Protein AF-A0AAV6YLF3-F1 (afdb_monomer)

Sequence (135 aa):
TAACAVYEQKELKEFLSGLWSSIRREVFQTASDKVESEGLAALHALSASLSRSVLGPDSEDLLDIFLTNILKDCKHHLCEPDMKLVWPSAKLLQAAAAASSRACRKVTANVLPLLLEQYNQHAQVTYSSYKGSGG

Nearest PDB structures (foldseek):
  6tc0-assembly3_F  TM=9.465E-01  e=1.075E-09  Mus musculus
  6tc0-assembly3_C  TM=9.455E-01  e=2.970E-09  Mus musculus
  4mfu-assembly1_A  TM=5.027E-01  e=3.563E+00  Homo sapiens
  8d00-assembly1_A  TM=6.852E-01  e=9.328E+00  Arabidopsis thaliana

Structure (mmCIF, N/CA/C/O backbone):
data_AF-A0AAV6YLF3-F1
#
_entry.id   AF-A0AAV6YLF3-F1
#
loop_
_atom_site.group_PDB
_atom_site.id
_atom_site.type_symbol
_atom_site.label_atom_id
_atom_site.label_alt_id
_atom_site.label_comp_id
_atom_site.label_asym_id
_atom_site.label_entity_id
_atom_site.label_seq_id
_atom_site.pdbx_PDB_ins_code
_atom_site.Cartn_x
_atom_site.Cartn_y
_atom_site.Cartn_z
_atom_site.occupancy
_atom_site.B_iso_or_equiv
_atom_site.auth_seq_id
_atom_site.auth_comp_id
_atom_site.auth_asym_id
_atom_site.auth_atom_id
_atom_site.pdbx_PDB_model_num
ATOM 1 N N . THR A 1 1 ? -6.837 0.480 -15.949 1.00 46.47 1 THR A N 1
ATOM 2 C CA . THR A 1 1 ? -5.518 -0.053 -15.523 1.00 46.47 1 THR A CA 1
ATOM 3 C C . THR A 1 1 ? -4.459 -0.167 -16.633 1.00 46.47 1 THR A C 1
ATOM 5 O O . THR A 1 1 ? -3.380 -0.668 -16.354 1.00 46.47 1 THR A O 1
ATOM 8 N N . ALA A 1 2 ? -4.662 0.355 -17.855 1.00 46.16 2 ALA A N 1
ATOM 9 C CA . ALA A 1 2 ? -3.708 0.169 -18.965 1.00 46.16 2 ALA A CA 1
ATOM 10 C C . ALA A 1 2 ? -2.489 1.122 -18.978 1.00 46.16 2 ALA A C 1
ATOM 12 O O . ALA A 1 2 ? -1.458 0.781 -19.544 1.00 46.16 2 ALA A O 1
ATOM 13 N N . ALA A 1 3 ? -2.566 2.299 -18.349 1.00 48.84 3 ALA A N 1
ATOM 14 C CA . ALA A 1 3 ? -1.565 3.345 -18.571 1.00 48.84 3 ALA A CA 1
ATOM 15 C C . ALA A 1 3 ? -0.263 3.165 -17.754 1.00 48.84 3 ALA A C 1
ATOM 17 O O . ALA A 1 3 ? 0.820 3.447 -18.255 1.00 48.84 3 ALA A O 1
ATOM 18 N N . CYS A 1 4 ? -0.315 2.596 -16.540 1.00 49.72 4 CYS A N 1
ATOM 19 C CA . CYS A 1 4 ? 0.892 2.379 -15.718 1.00 49.72 4 CYS A CA 1
ATOM 20 C C . CYS A 1 4 ? 1.858 1.325 -16.291 1.00 49.72 4 CYS A C 1
ATOM 22 O O . CYS A 1 4 ? 3.006 1.267 -15.867 1.00 49.72 4 CYS A O 1
ATOM 24 N N . ALA A 1 5 ? 1.410 0.497 -17.241 1.00 51.50 5 ALA A N 1
ATOM 25 C CA . ALA A 1 5 ? 2.282 -0.423 -17.968 1.00 51.50 5 ALA A CA 1
ATOM 26 C C . ALA A 1 5 ? 3.044 0.255 -19.124 1.00 51.50 5 ALA A C 1
ATOM 28 O O . ALA A 1 5 ? 3.992 -0.335 -19.632 1.00 51.50 5 ALA A O 1
ATOM 29 N N . VAL A 1 6 ? 2.615 1.454 -19.539 1.00 54.34 6 VAL A N 1
ATOM 30 C CA . VAL A 1 6 ? 3.097 2.154 -20.741 1.00 54.34 6 VAL A CA 1
ATOM 31 C C . VAL A 1 6 ? 3.952 3.378 -20.393 1.00 54.34 6 VAL A C 1
ATOM 33 O O . VAL A 1 6 ? 4.825 3.732 -21.177 1.00 54.34 6 VAL A O 1
ATOM 36 N N . TYR A 1 7 ? 3.746 4.006 -19.229 1.00 57.75 7 TYR A N 1
ATOM 37 C CA . TYR A 1 7 ? 4.532 5.178 -18.828 1.00 57.75 7 TYR A CA 1
ATOM 38 C C . TYR A 1 7 ? 5.979 4.835 -18.484 1.00 57.75 7 TYR A C 1
ATOM 40 O O . TYR A 1 7 ? 6.257 3.922 -17.700 1.00 57.75 7 TYR A O 1
ATOM 48 N N . GLU A 1 8 ? 6.896 5.631 -19.028 1.00 59.06 8 GLU A N 1
ATOM 49 C CA . GLU A 1 8 ? 8.304 5.564 -18.685 1.00 59.06 8 GLU A CA 1
ATOM 50 C C . GLU A 1 8 ? 8.481 6.060 -17.242 1.00 59.06 8 GLU A C 1
ATOM 52 O O . GLU A 1 8 ? 7.967 7.097 -16.821 1.00 59.06 8 GLU A O 1
ATOM 57 N N . GLN A 1 9 ? 9.191 5.282 -16.434 1.00 59.50 9 GLN A N 1
ATOM 58 C CA . GLN A 1 9 ? 9.310 5.465 -14.985 1.00 59.50 9 GLN A CA 1
ATOM 59 C C . GLN A 1 9 ? 9.795 6.861 -14.555 1.00 59.50 9 GLN A C 1
ATOM 61 O O . GLN A 1 9 ? 9.480 7.323 -13.454 1.00 59.50 9 GLN A O 1
ATOM 66 N N . LYS A 1 10 ? 10.553 7.531 -15.427 1.00 63.00 10 LYS A N 1
ATOM 67 C CA . LYS A 1 10 ? 11.065 8.884 -15.213 1.00 63.00 10 LYS A CA 1
ATOM 68 C C . LYS A 1 10 ? 9.940 9.917 -15.145 1.00 63.00 10 LYS A C 1
ATOM 70 O O . LYS A 1 10 ? 9.987 10.791 -14.289 1.00 63.00 10 LYS A O 1
ATOM 75 N N . GLU A 1 11 ? 8.913 9.759 -15.975 1.00 68.56 11 GLU A N 1
ATOM 76 C CA . GLU A 1 11 ? 7.717 10.604 -15.960 1.00 68.56 11 GLU A CA 1
ATOM 77 C C . GLU A 1 11 ? 6.866 10.292 -14.728 1.00 68.56 11 GLU A C 1
ATOM 79 O O . GLU A 1 11 ? 6.379 11.193 -14.054 1.00 68.56 11 GLU A O 1
ATOM 84 N N . LEU A 1 12 ? 6.749 9.009 -14.364 1.00 75.06 12 LEU A N 1
ATOM 85 C CA . LEU A 1 12 ? 5.944 8.598 -13.215 1.00 75.06 12 LEU A CA 1
ATOM 86 C C . LEU A 1 12 ? 6.472 9.184 -11.897 1.00 75.06 12 LEU A C 1
ATOM 88 O O . LEU A 1 12 ? 5.664 9.582 -11.056 1.00 75.06 12 LEU A O 1
ATOM 92 N N . LYS A 1 13 ? 7.802 9.275 -11.727 1.00 80.69 13 LYS A N 1
ATOM 93 C CA . LYS A 1 13 ? 8.461 9.786 -10.510 1.00 80.69 13 LYS A CA 1
ATOM 94 C C . LYS A 1 13 ? 7.888 11.129 -10.052 1.00 80.69 13 LYS A C 1
ATOM 96 O O . LYS A 1 13 ? 7.612 11.289 -8.864 1.00 80.69 13 LYS A O 1
ATOM 101 N N . GLU A 1 14 ? 7.694 12.063 -10.978 1.00 85.00 14 GLU A N 1
ATOM 102 C CA . GLU A 1 14 ? 7.241 13.427 -10.675 1.00 85.00 14 GLU A CA 1
ATOM 103 C C . GLU A 1 14 ? 5.791 13.464 -10.173 1.00 85.00 14 GLU A C 1
ATOM 105 O O . GLU A 1 14 ? 5.434 14.307 -9.350 1.00 85.00 14 GLU A O 1
ATOM 110 N N . PHE A 1 15 ? 4.965 12.503 -10.594 1.00 87.75 15 PHE A N 1
ATOM 111 C CA . PHE A 1 15 ? 3.544 12.453 -10.247 1.00 87.75 15 PHE A CA 1
ATOM 112 C C . PHE A 1 15 ? 3.220 11.505 -9.087 1.00 87.75 15 PHE A C 1
ATOM 114 O O . PHE A 1 15 ? 2.113 11.574 -8.552 1.00 87.75 15 PHE A O 1
ATOM 121 N N . LEU A 1 16 ? 4.149 10.638 -8.655 1.00 89.94 16 LEU A N 1
ATOM 122 C CA . LEU A 1 16 ? 3.888 9.613 -7.630 1.00 89.94 16 LEU A CA 1
ATOM 123 C C . LEU A 1 16 ? 3.305 10.184 -6.331 1.00 89.94 16 LEU A C 1
ATOM 125 O O . LEU A 1 16 ? 2.383 9.598 -5.763 1.00 89.94 16 LEU A O 1
ATOM 129 N N . SER A 1 17 ? 3.812 11.326 -5.862 1.00 91.06 17 SER A N 1
ATOM 130 C CA . SER A 1 17 ? 3.337 11.964 -4.627 1.00 91.06 17 SER A CA 1
ATOM 131 C C . SER A 1 17 ? 1.903 12.494 -4.760 1.00 91.06 17 SER A C 1
ATOM 133 O O . SER A 1 17 ? 1.078 12.298 -3.861 1.00 91.06 17 SER A O 1
ATOM 135 N N . GLY A 1 18 ? 1.583 13.122 -5.895 1.00 94.06 18 GLY A N 1
ATOM 136 C CA . GLY A 1 18 ? 0.249 13.640 -6.204 1.00 94.06 18 GLY A CA 1
ATOM 137 C C . GLY A 1 18 ? -0.773 12.527 -6.433 1.00 94.06 18 GLY A C 1
ATOM 138 O O . GLY A 1 18 ? -1.897 12.601 -5.926 1.00 94.06 18 GLY A O 1
ATOM 139 N N . LEU A 1 19 ? -0.365 11.462 -7.129 1.00 93.81 19 LEU A N 1
ATOM 140 C CA . LEU A 1 19 ? -1.175 10.264 -7.348 1.00 93.81 19 LEU A CA 1
ATOM 141 C C . LEU A 1 19 ? -1.496 9.570 -6.025 1.00 93.81 19 LEU A C 1
ATOM 143 O O . LEU A 1 19 ? -2.664 9.309 -5.747 1.00 93.81 19 LEU A O 1
ATOM 147 N N . TRP A 1 20 ? -0.489 9.345 -5.175 1.00 95.31 20 TRP A N 1
ATOM 148 C CA . TRP A 1 20 ? -0.699 8.782 -3.841 1.00 95.31 20 TRP A CA 1
ATOM 149 C C . TRP A 1 20 ? -1.662 9.629 -3.012 1.00 95.31 20 TRP A C 1
ATOM 151 O O . TRP A 1 20 ? -2.639 9.111 -2.476 1.00 95.31 20 TRP A O 1
ATOM 161 N N . SER A 1 21 ? -1.421 10.940 -2.947 1.00 95.38 21 SER A N 1
ATOM 162 C CA . SER A 1 21 ? -2.254 11.856 -2.166 1.00 95.38 21 SER A CA 1
ATOM 163 C C . SER A 1 21 ? -3.713 11.826 -2.618 1.00 95.38 21 SER A C 1
ATOM 165 O O . SER A 1 21 ? -4.612 11.847 -1.778 1.00 95.38 21 SER A O 1
ATOM 167 N N . SER A 1 22 ? -3.943 11.743 -3.930 1.00 95.75 22 SER A N 1
ATOM 168 C CA . SER A 1 22 ? -5.284 11.665 -4.507 1.00 95.75 22 SER A CA 1
ATOM 169 C C . SER A 1 22 ? -5.948 10.325 -4.204 1.00 95.75 22 SER A C 1
ATOM 171 O O . SER A 1 22 ? -7.041 10.321 -3.653 1.00 95.75 22 SER A O 1
ATOM 173 N N . ILE A 1 23 ? -5.272 9.199 -4.461 1.00 96.12 23 ILE A N 1
ATOM 174 C CA . ILE A 1 23 ? -5.811 7.857 -4.181 1.00 96.12 23 ILE A CA 1
ATOM 175 C C . ILE A 1 23 ? -6.149 7.702 -2.697 1.00 96.12 23 ILE A C 1
ATOM 177 O O . ILE A 1 23 ? -7.252 7.280 -2.360 1.00 96.12 23 ILE A O 1
ATOM 181 N N . ARG A 1 24 ? -5.226 8.080 -1.803 1.00 95.75 24 ARG A N 1
ATOM 182 C CA . ARG A 1 24 ? -5.442 8.019 -0.353 1.00 95.75 24 ARG A CA 1
ATOM 183 C C . ARG A 1 24 ? -6.670 8.825 0.057 1.00 95.75 24 ARG A C 1
ATOM 185 O O . ARG A 1 24 ? -7.484 8.331 0.829 1.00 95.75 24 ARG A O 1
ATOM 192 N N . ARG A 1 25 ? -6.802 10.057 -0.450 1.00 95.31 25 ARG A N 1
ATOM 193 C CA . ARG A 1 25 ? -7.946 10.922 -0.143 1.00 95.31 25 ARG A CA 1
ATOM 194 C C . ARG A 1 25 ? -9.258 10.276 -0.580 1.00 95.31 25 ARG A C 1
ATOM 196 O O . ARG A 1 25 ? -10.174 10.209 0.230 1.00 95.31 25 ARG A O 1
ATOM 203 N N . GLU A 1 26 ? -9.328 9.776 -1.813 1.00 94.62 26 GLU A N 1
ATOM 204 C CA . GLU A 1 26 ? -10.540 9.127 -2.327 1.00 94.62 26 GLU A CA 1
ATOM 205 C C . GLU A 1 26 ? -10.902 7.887 -1.501 1.00 94.62 26 GLU A C 1
ATOM 207 O O . GLU A 1 26 ? -12.042 7.764 -1.072 1.00 94.62 26 GLU A O 1
ATOM 212 N N . VAL A 1 27 ? -9.938 7.013 -1.187 1.00 94.75 27 VAL A N 1
ATOM 213 C CA . VAL A 1 27 ? -10.183 5.809 -0.367 1.00 94.75 27 VAL A CA 1
ATOM 214 C C . VAL A 1 27 ? -10.635 6.160 1.057 1.00 94.75 27 VAL A C 1
ATOM 216 O O . VAL A 1 27 ? -11.412 5.421 1.650 1.00 94.75 27 VAL A O 1
ATOM 219 N N . PHE A 1 28 ? -10.187 7.287 1.614 1.00 92.75 28 PHE A N 1
ATOM 220 C CA . PHE A 1 28 ? -10.592 7.718 2.958 1.00 92.75 28 PHE A CA 1
ATOM 221 C C . PHE A 1 28 ? -11.957 8.403 3.003 1.00 92.75 28 PHE A C 1
ATOM 223 O O . PHE A 1 28 ? -12.618 8.358 4.037 1.00 92.75 28 PHE A O 1
ATOM 230 N N . GLN A 1 29 ? -12.349 9.089 1.931 1.00 92.12 29 GLN A N 1
ATOM 231 C CA . GLN A 1 29 ? -13.515 9.980 1.931 1.00 92.12 29 GLN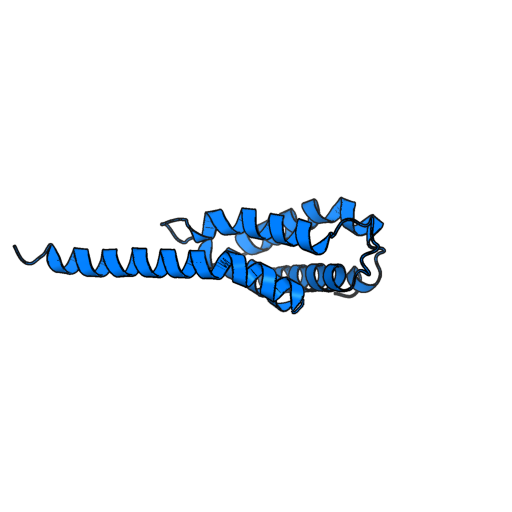 A CA 1
ATOM 232 C C . GLN A 1 29 ? -14.703 9.425 1.144 1.00 92.12 29 GLN A C 1
ATOM 234 O O . GLN A 1 29 ? -15.817 9.925 1.293 1.00 92.12 29 GLN A O 1
ATOM 239 N N . THR A 1 30 ? -14.490 8.420 0.295 1.00 87.94 30 THR A N 1
ATOM 240 C CA . THR A 1 30 ? -15.549 7.873 -0.550 1.00 87.94 30 THR A CA 1
ATOM 241 C C . THR A 1 30 ? -16.597 7.112 0.260 1.00 87.94 30 THR A C 1
ATOM 243 O O . THR A 1 30 ? -16.278 6.295 1.118 1.00 87.94 30 THR A O 1
ATOM 246 N N . ALA A 1 31 ? -17.869 7.337 -0.074 1.00 86.75 31 ALA A N 1
ATOM 247 C CA . ALA A 1 31 ? -18.987 6.485 0.338 1.00 86.75 31 ALA A CA 1
ATOM 248 C C . ALA A 1 31 ? -19.343 5.425 -0.727 1.00 86.75 31 ALA A C 1
ATOM 250 O O . ALA A 1 31 ? -20.287 4.661 -0.558 1.00 86.75 31 ALA A O 1
ATOM 251 N N . SER A 1 32 ? -18.630 5.418 -1.858 1.00 94.62 32 SER A N 1
ATOM 252 C CA . SER A 1 32 ? -18.845 4.499 -2.974 1.00 94.62 32 SER A CA 1
ATOM 253 C C . SER A 1 32 ? -17.801 3.389 -2.965 1.00 94.62 32 SER A C 1
ATOM 255 O O . SER A 1 32 ? -16.625 3.642 -3.249 1.00 94.62 32 SER A O 1
ATOM 257 N N . ASP A 1 33 ? -18.259 2.155 -2.745 1.00 93.62 33 ASP A N 1
ATOM 258 C CA . ASP A 1 33 ? -17.434 0.940 -2.797 1.00 93.62 33 ASP A CA 1
ATOM 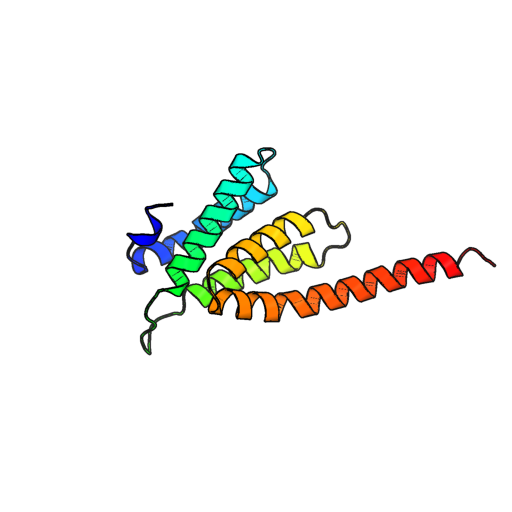259 C C . ASP A 1 33 ? -16.705 0.793 -4.139 1.00 93.62 33 ASP A C 1
ATOM 261 O O . ASP A 1 33 ? -15.572 0.316 -4.205 1.00 93.62 33 ASP A O 1
ATOM 265 N N . LYS A 1 34 ? -17.329 1.247 -5.235 1.00 95.31 34 LYS A N 1
ATOM 266 C CA . LYS A 1 34 ? -16.713 1.213 -6.567 1.00 95.31 34 LYS A CA 1
ATOM 267 C C . LYS A 1 34 ? -15.493 2.130 -6.639 1.00 95.31 34 LYS A C 1
ATOM 269 O O . LYS A 1 34 ? -14.468 1.735 -7.183 1.00 95.31 34 LYS A O 1
ATOM 274 N N . VAL A 1 35 ? -15.600 3.346 -6.106 1.00 94.88 35 VAL A N 1
ATOM 275 C CA . VAL A 1 35 ? -14.484 4.306 -6.091 1.00 94.88 35 VAL A CA 1
ATOM 276 C C . VAL A 1 35 ? -13.373 3.807 -5.174 1.00 94.88 35 VAL A C 1
ATOM 278 O O . VAL A 1 35 ? -12.204 3.887 -5.544 1.00 94.88 35 VAL A O 1
ATOM 281 N N . GLU A 1 36 ? -13.729 3.230 -4.022 1.00 95.75 36 GLU A N 1
ATOM 282 C CA . GLU A 1 36 ? -12.756 2.600 -3.129 1.00 95.75 36 GLU A CA 1
ATOM 283 C C . GLU A 1 36 ? -11.989 1.486 -3.860 1.00 95.75 36 GLU A C 1
ATOM 285 O O . GLU A 1 36 ? -10.758 1.485 -3.883 1.00 95.75 36 GLU A O 1
ATOM 290 N N . SER A 1 37 ? -12.711 0.576 -4.518 1.00 96.12 37 SER A N 1
ATOM 291 C CA . SER A 1 37 ? -12.130 -0.554 -5.247 1.00 96.12 37 SER A CA 1
ATOM 292 C C . SER A 1 37 ? -11.198 -0.112 -6.378 1.00 96.12 37 SER A C 1
ATOM 294 O O . SER A 1 37 ? -10.076 -0.611 -6.471 1.00 96.12 37 SER A O 1
ATOM 296 N N . GLU A 1 38 ? -11.606 0.862 -7.195 1.00 96.69 38 GLU A N 1
ATOM 297 C CA . GLU A 1 38 ? -10.767 1.396 -8.275 1.00 96.69 38 GLU A CA 1
ATOM 298 C C . GLU A 1 38 ? -9.543 2.152 -7.734 1.00 96.69 38 GLU A C 1
ATOM 300 O O . GLU A 1 38 ? -8.454 2.051 -8.301 1.00 96.69 38 GLU A O 1
ATOM 305 N N . GLY A 1 39 ? -9.676 2.856 -6.604 1.00 96.88 39 GLY A N 1
ATOM 306 C CA . GLY A 1 39 ? -8.551 3.494 -5.916 1.00 96.88 39 GLY A CA 1
ATOM 307 C C . GLY A 1 39 ? -7.515 2.477 -5.427 1.00 96.88 39 GLY A C 1
ATOM 308 O O . GLY A 1 39 ? -6.314 2.643 -5.658 1.00 96.88 39 GLY A O 1
ATOM 309 N N . LEU A 1 40 ? -7.971 1.378 -4.819 1.00 98.00 40 LEU A N 1
ATOM 310 C CA . LEU A 1 40 ? -7.108 0.273 -4.391 1.00 98.00 40 LEU A CA 1
ATOM 311 C C . LEU A 1 40 ? -6.462 -0.445 -5.587 1.00 98.00 40 LEU A C 1
ATOM 313 O O . LEU A 1 40 ? -5.270 -0.757 -5.546 1.00 98.00 40 LEU A O 1
ATOM 317 N N . ALA A 1 41 ? -7.210 -0.660 -6.672 1.00 96.81 41 ALA A N 1
ATOM 318 C CA . ALA A 1 41 ? -6.687 -1.244 -7.905 1.00 96.81 41 ALA A CA 1
ATOM 319 C C . ALA A 1 41 ? -5.634 -0.341 -8.570 1.00 96.81 41 ALA A C 1
ATOM 321 O O . ALA A 1 41 ? -4.617 -0.832 -9.064 1.00 96.81 41 ALA A O 1
ATOM 322 N N . ALA A 1 42 ? -5.832 0.981 -8.546 1.00 96.12 42 ALA A N 1
ATOM 323 C CA . ALA A 1 42 ? -4.852 1.948 -9.027 1.00 96.12 42 ALA A CA 1
ATOM 324 C C . ALA A 1 42 ? -3.566 1.911 -8.189 1.00 96.12 42 ALA A C 1
ATOM 326 O O . ALA A 1 42 ? -2.472 1.872 -8.754 1.00 96.12 42 ALA A O 1
ATOM 327 N N . LEU A 1 43 ? -3.684 1.854 -6.857 1.00 97.31 43 LEU A N 1
ATOM 328 C CA . LEU A 1 43 ? -2.536 1.717 -5.960 1.00 97.31 43 LEU A CA 1
ATOM 329 C C . LEU A 1 43 ? -1.751 0.430 -6.235 1.00 97.31 43 LEU A C 1
ATOM 331 O O . LEU A 1 43 ? -0.529 0.472 -6.383 1.00 97.31 43 LEU A O 1
ATOM 335 N N . HIS A 1 44 ? -2.453 -0.699 -6.355 1.00 97.06 44 HIS A N 1
ATOM 336 C CA . HIS A 1 44 ? -1.856 -1.989 -6.702 1.00 97.06 44 HIS A CA 1
ATOM 337 C C . HIS A 1 44 ? -1.109 -1.919 -8.039 1.00 97.06 44 HIS A C 1
ATOM 339 O O . HIS A 1 44 ? 0.065 -2.286 -8.108 1.00 97.06 44 HIS A O 1
ATOM 345 N N . ALA A 1 45 ? -1.742 -1.376 -9.082 1.00 93.88 45 ALA A N 1
ATOM 346 C CA . ALA A 1 45 ? -1.141 -1.244 -10.405 1.00 93.88 45 ALA A CA 1
ATOM 347 C C . ALA A 1 45 ? 0.102 -0.337 -10.403 1.00 93.88 45 ALA A C 1
ATOM 349 O O . ALA A 1 45 ? 1.092 -0.656 -11.070 1.00 93.88 45 ALA A O 1
ATOM 350 N N . LEU A 1 46 ? 0.086 0.759 -9.637 1.00 93.25 46 LEU A N 1
ATOM 351 C CA . LEU A 1 46 ? 1.240 1.643 -9.455 1.00 93.25 46 LEU A CA 1
ATOM 352 C C . LEU A 1 46 ? 2.394 0.908 -8.769 1.00 93.25 46 LEU A C 1
ATOM 354 O O . LEU A 1 46 ? 3.487 0.831 -9.329 1.00 93.25 46 LEU A O 1
ATOM 358 N N . SER A 1 47 ? 2.148 0.295 -7.608 1.00 94.69 47 SER A N 1
ATOM 359 C CA . SER A 1 47 ? 3.160 -0.481 -6.882 1.00 94.69 47 SER A CA 1
ATOM 360 C C . SER A 1 47 ? 3.716 -1.635 -7.722 1.00 94.69 47 SER A C 1
ATOM 362 O O . SER A 1 47 ? 4.920 -1.891 -7.705 1.00 94.69 47 SER A O 1
ATOM 364 N N . ALA A 1 48 ? 2.871 -2.304 -8.510 1.00 93.31 48 ALA A N 1
ATOM 365 C CA . ALA A 1 48 ? 3.292 -3.395 -9.379 1.00 93.31 48 ALA A CA 1
ATOM 366 C C . ALA A 1 48 ? 4.203 -2.871 -10.495 1.00 93.31 48 ALA A C 1
ATOM 368 O O . ALA A 1 48 ? 5.218 -3.492 -10.805 1.00 93.31 48 ALA A O 1
ATOM 369 N N . SER A 1 49 ? 3.877 -1.714 -11.069 1.00 90.19 49 SER A N 1
ATOM 370 C CA . SER A 1 49 ? 4.670 -1.091 -12.134 1.00 90.19 49 SER A CA 1
ATOM 371 C C . SER A 1 49 ? 6.034 -0.629 -11.632 1.00 90.19 49 SER A C 1
ATOM 373 O O . SER A 1 49 ? 7.043 -0.960 -12.249 1.00 90.19 49 SER A O 1
ATOM 375 N N . LEU A 1 50 ? 6.093 -0.012 -10.449 1.00 90.44 50 LEU A N 1
ATOM 376 C CA . LEU A 1 50 ? 7.359 0.339 -9.799 1.00 90.44 50 LEU A CA 1
ATOM 377 C C . LEU A 1 50 ? 8.210 -0.894 -9.458 1.00 90.44 50 LEU A C 1
ATOM 379 O O . LEU A 1 50 ? 9.433 -0.836 -9.527 1.00 90.44 50 LEU A O 1
ATOM 383 N N . SER A 1 51 ? 7.586 -2.029 -9.124 1.00 91.00 51 SER A N 1
ATOM 384 C CA . SER A 1 51 ? 8.316 -3.263 -8.794 1.00 91.00 51 SER A CA 1
ATOM 385 C C . SER A 1 51 ? 8.998 -3.942 -9.983 1.00 91.00 51 SER A C 1
ATOM 387 O O . SER A 1 51 ? 9.923 -4.723 -9.775 1.00 91.00 51 SER A O 1
ATOM 389 N N . ARG A 1 52 ? 8.555 -3.647 -11.214 1.00 86.44 52 ARG A N 1
ATOM 390 C CA . ARG A 1 52 ? 9.133 -4.187 -12.455 1.00 86.44 52 ARG A CA 1
ATOM 391 C C . ARG A 1 52 ? 10.294 -3.349 -12.992 1.00 86.44 52 ARG A C 1
ATOM 393 O O . ARG A 1 52 ? 10.937 -3.768 -13.949 1.00 86.44 52 ARG A O 1
ATOM 400 N N . SER A 1 53 ? 10.561 -2.191 -12.387 1.00 78.50 53 SER A N 1
ATOM 401 C CA . SER A 1 53 ? 11.720 -1.361 -12.708 1.00 78.50 53 SER A CA 1
ATOM 402 C C . SER A 1 53 ? 13.013 -2.159 -12.563 1.00 78.50 53 SER A C 1
ATOM 404 O O . SER A 1 53 ? 13.293 -2.706 -11.495 1.00 78.50 53 SER A O 1
ATOM 406 N N . VAL A 1 54 ? 13.847 -2.145 -13.602 1.00 66.81 54 VAL A N 1
ATOM 407 C CA . VAL A 1 54 ? 15.226 -2.631 -13.512 1.00 66.81 54 VAL A CA 1
ATOM 408 C C . VAL A 1 54 ? 16.035 -1.594 -12.739 1.00 66.81 54 VAL A C 1
ATOM 410 O O . VAL A 1 54 ? 16.175 -0.459 -13.186 1.00 66.81 54 VAL A O 1
ATOM 413 N N . LEU A 1 55 ? 16.530 -1.965 -11.559 1.00 71.56 55 LEU A N 1
ATOM 414 C CA . LEU A 1 55 ? 17.402 -1.101 -10.769 1.00 71.56 55 LEU A CA 1
ATOM 415 C C . LEU A 1 55 ? 18.818 -1.166 -11.350 1.00 71.56 55 LEU A C 1
ATOM 417 O O . LEU A 1 55 ? 19.451 -2.222 -11.337 1.00 71.56 55 LEU A O 1
ATOM 421 N N . GLY A 1 56 ? 19.300 -0.043 -11.876 1.00 68.81 56 GLY A N 1
ATOM 422 C CA . GLY A 1 56 ? 20.720 0.160 -12.143 1.00 68.81 56 GLY A CA 1
ATOM 423 C C . GLY A 1 56 ? 21.475 0.482 -10.844 1.00 68.81 56 GLY A C 1
ATOM 424 O O . GLY A 1 56 ? 20.847 0.865 -9.856 1.00 68.81 56 GLY A O 1
ATOM 425 N N . PRO A 1 57 ? 22.813 0.365 -10.827 1.00 67.56 57 PRO A N 1
ATOM 426 C CA . PRO A 1 57 ? 23.624 0.608 -9.628 1.00 67.56 57 PRO A CA 1
ATOM 427 C C . PRO A 1 57 ? 23.452 2.022 -9.042 1.00 67.56 57 PRO A C 1
ATOM 429 O O . PRO A 1 57 ? 23.542 2.180 -7.830 1.00 67.56 57 PRO A O 1
ATOM 43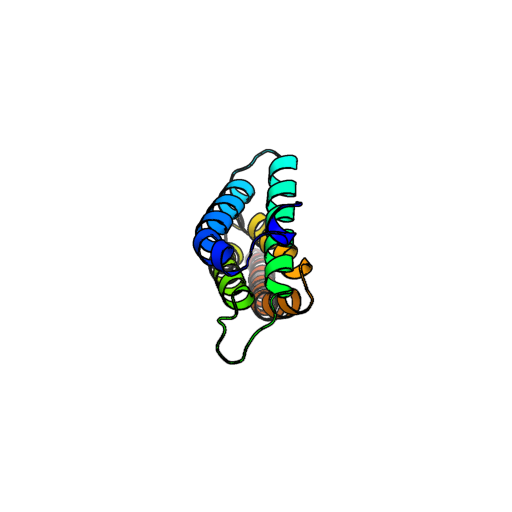2 N N . ASP A 1 58 ? 23.121 3.011 -9.880 1.00 73.94 58 ASP A N 1
ATOM 433 C CA . ASP A 1 58 ? 22.940 4.416 -9.484 1.00 73.94 58 ASP A CA 1
ATOM 434 C C . ASP A 1 58 ? 21.475 4.893 -9.545 1.00 73.94 58 ASP A C 1
ATOM 436 O O . ASP A 1 58 ? 21.193 6.083 -9.395 1.00 73.94 58 ASP A O 1
ATOM 440 N N . SER A 1 59 ? 20.515 3.996 -9.808 1.00 77.12 59 SER A N 1
ATOM 441 C CA . SER A 1 59 ? 19.106 4.389 -9.932 1.00 77.12 59 SER A CA 1
ATOM 442 C C . SER A 1 59 ? 18.404 4.402 -8.577 1.00 77.12 59 SER A C 1
ATOM 444 O O . SER A 1 59 ? 18.465 3.419 -7.838 1.00 77.12 59 SER A O 1
ATOM 446 N N . GLU A 1 60 ? 17.664 5.473 -8.291 1.00 83.94 60 GLU A N 1
ATOM 447 C CA . GLU A 1 60 ? 16.772 5.519 -7.133 1.00 83.94 60 GLU A CA 1
ATOM 448 C C . GLU A 1 60 ? 15.724 4.404 -7.183 1.00 83.94 60 GLU A C 1
ATOM 450 O O . GLU A 1 60 ? 15.035 4.187 -8.184 1.00 83.94 60 GLU A O 1
ATOM 455 N N . ASP A 1 61 ? 15.540 3.751 -6.044 1.00 89.56 61 ASP A N 1
ATOM 456 C CA . ASP A 1 61 ? 14.524 2.732 -5.873 1.00 89.56 61 ASP A CA 1
ATOM 457 C C . ASP A 1 61 ? 13.153 3.355 -5.594 1.00 89.56 61 ASP A C 1
ATOM 459 O O . ASP A 1 61 ? 12.717 3.521 -4.451 1.00 89.56 61 ASP A O 1
ATOM 463 N N . LEU A 1 62 ? 12.460 3.717 -6.673 1.00 90.12 62 LEU A N 1
ATOM 464 C CA . LEU A 1 62 ? 11.162 4.384 -6.586 1.00 90.12 62 LEU A CA 1
ATOM 465 C C . LEU A 1 62 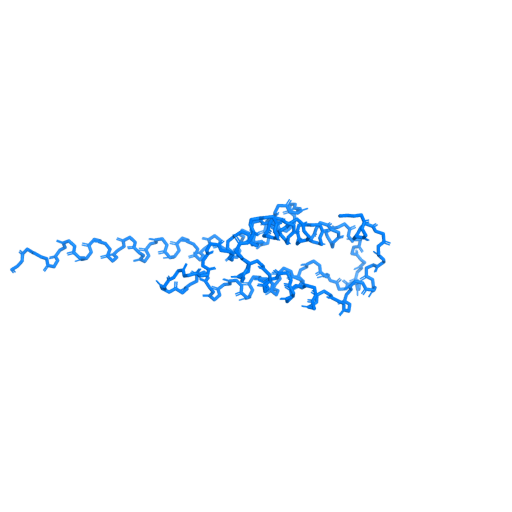? 10.099 3.544 -5.874 1.00 90.12 62 LEU A C 1
ATOM 467 O O . LEU A 1 62 ? 9.217 4.115 -5.233 1.00 90.12 62 LEU A O 1
ATOM 471 N N . LEU A 1 63 ? 10.172 2.208 -5.950 1.00 92.88 63 LEU A N 1
ATOM 472 C CA . LEU A 1 63 ? 9.268 1.347 -5.188 1.00 92.88 63 LEU A CA 1
ATOM 473 C C . LEU A 1 63 ? 9.490 1.548 -3.687 1.00 92.88 63 LEU A C 1
ATOM 475 O O . LEU A 1 63 ? 8.523 1.695 -2.941 1.00 92.88 63 LEU A O 1
ATOM 479 N N . ASP A 1 64 ? 10.747 1.546 -3.244 1.00 93.81 64 ASP A N 1
ATOM 480 C CA . ASP A 1 64 ? 11.081 1.701 -1.832 1.00 93.81 64 ASP A CA 1
ATOM 481 C C . ASP A 1 64 ? 10.619 3.056 -1.294 1.00 93.81 64 ASP A C 1
ATOM 483 O O . ASP A 1 64 ? 9.913 3.088 -0.283 1.00 93.81 64 ASP A O 1
ATOM 487 N N . ILE A 1 65 ? 10.925 4.139 -2.016 1.00 93.31 65 ILE A N 1
ATOM 488 C CA . ILE A 1 65 ? 10.511 5.507 -1.672 1.00 93.31 65 ILE A CA 1
ATOM 489 C C . ILE A 1 65 ? 8.983 5.596 -1.579 1.00 93.31 65 ILE A C 1
ATOM 491 O O . ILE A 1 65 ? 8.439 6.089 -0.588 1.00 93.31 65 ILE A O 1
ATOM 495 N N . PHE A 1 66 ? 8.275 5.075 -2.584 1.00 95.19 66 PHE A N 1
ATOM 496 C CA . PHE A 1 66 ? 6.817 5.104 -2.632 1.00 95.19 66 PHE A CA 1
ATOM 497 C C . PHE A 1 66 ? 6.182 4.338 -1.464 1.00 95.19 66 PHE A C 1
ATOM 499 O O . PHE A 1 66 ? 5.318 4.871 -0.767 1.00 95.19 66 PHE A O 1
ATOM 506 N N . LEU A 1 67 ? 6.653 3.117 -1.187 1.00 96.88 67 LEU A N 1
ATOM 507 C CA . LEU A 1 67 ? 6.158 2.309 -0.070 1.00 96.88 67 LEU A CA 1
ATOM 508 C C . LEU A 1 67 ? 6.486 2.930 1.292 1.00 96.88 67 LEU A C 1
ATOM 510 O O . LEU A 1 67 ? 5.671 2.828 2.205 1.00 96.88 67 LEU A O 1
ATOM 514 N N . THR A 1 68 ? 7.640 3.589 1.444 1.00 96.31 68 THR A N 1
ATOM 515 C CA . THR A 1 68 ? 7.982 4.324 2.675 1.00 96.31 68 THR A CA 1
ATOM 516 C C . THR A 1 68 ? 6.972 5.435 2.949 1.00 96.31 68 THR A C 1
ATOM 518 O O . THR A 1 68 ? 6.522 5.578 4.085 1.00 96.31 68 THR A O 1
ATOM 521 N N . ASN A 1 69 ? 6.569 6.188 1.922 1.00 94.94 69 ASN A N 1
ATOM 522 C CA . ASN A 1 69 ? 5.576 7.253 2.072 1.00 94.94 69 ASN A CA 1
ATOM 523 C C . ASN A 1 69 ? 4.207 6.699 2.490 1.00 94.94 69 ASN A C 1
ATOM 525 O O . ASN A 1 69 ? 3.611 7.198 3.443 1.00 94.94 69 ASN A O 1
ATOM 529 N N . ILE A 1 70 ? 3.752 5.616 1.849 1.00 96.12 70 ILE A N 1
ATOM 530 C CA . ILE A 1 70 ? 2.496 4.940 2.213 1.00 96.12 70 ILE A CA 1
ATOM 531 C C . ILE A 1 70 ? 2.545 4.449 3.662 1.00 96.12 70 ILE A C 1
ATOM 533 O O . ILE A 1 70 ? 1.615 4.694 4.430 1.00 96.12 70 ILE A O 1
ATOM 537 N N . LEU A 1 71 ? 3.632 3.775 4.050 1.00 96.75 71 LEU A N 1
ATOM 538 C CA . LEU A 1 71 ? 3.823 3.255 5.404 1.00 96.75 71 LEU A CA 1
ATOM 539 C C . LEU A 1 71 ? 3.810 4.372 6.444 1.00 96.75 71 LEU A C 1
ATOM 541 O O . LEU A 1 71 ? 3.153 4.227 7.470 1.00 96.75 71 LEU A O 1
ATOM 545 N N . LYS A 1 72 ? 4.504 5.483 6.180 1.00 94.38 72 LYS A N 1
ATOM 546 C CA . LYS A 1 72 ? 4.540 6.640 7.078 1.00 94.38 72 LYS A CA 1
ATOM 547 C C . LYS A 1 72 ? 3.139 7.199 7.313 1.00 94.38 72 LYS A C 1
ATOM 549 O O . LYS A 1 72 ? 2.742 7.380 8.459 1.00 94.38 72 LYS A O 1
ATOM 554 N N . ASP A 1 73 ? 2.390 7.410 6.237 1.00 92.69 73 ASP A N 1
ATOM 555 C CA . ASP A 1 73 ? 1.045 7.974 6.307 1.00 92.69 73 ASP A CA 1
ATOM 556 C C . ASP A 1 73 ? 0.047 7.027 6.983 1.00 92.69 73 ASP A C 1
ATOM 558 O O . ASP A 1 73 ? -0.791 7.464 7.765 1.00 92.69 73 ASP A O 1
ATOM 562 N N . CYS A 1 74 ? 0.140 5.723 6.716 1.00 94.44 74 CYS A N 1
ATOM 563 C CA . CYS A 1 74 ? -0.771 4.736 7.295 1.00 94.44 74 CYS A CA 1
ATOM 564 C C . CYS A 1 74 ? -0.422 4.389 8.748 1.00 94.44 74 CYS A C 1
ATOM 566 O O . CYS A 1 74 ? -1.317 4.061 9.520 1.00 94.44 74 CYS A O 1
ATOM 568 N N . LYS A 1 75 ? 0.855 4.463 9.146 1.00 91.56 75 LYS A N 1
ATOM 569 C CA . LYS A 1 75 ? 1.307 4.110 10.501 1.00 91.56 75 LYS A CA 1
ATOM 570 C C . LYS A 1 75 ? 0.616 4.943 11.580 1.00 91.56 75 LYS A C 1
ATOM 572 O O . LYS A 1 75 ? 0.248 4.385 12.608 1.00 91.56 75 LYS A O 1
ATOM 577 N N . HIS A 1 76 ? 0.422 6.242 11.347 1.00 87.56 76 HIS A N 1
ATOM 578 C CA . HIS A 1 76 ? -0.274 7.112 12.298 1.00 87.56 76 HIS A CA 1
ATOM 579 C C . HIS A 1 76 ? -1.714 6.642 12.536 1.00 87.56 76 HIS A C 1
ATOM 581 O O . HIS A 1 76 ? -2.087 6.415 13.680 1.00 87.56 76 HIS A O 1
ATOM 587 N N . HIS A 1 77 ? -2.463 6.370 11.465 1.00 89.06 77 HIS A N 1
ATOM 588 C CA . HIS A 1 77 ? -3.840 5.875 11.562 1.00 89.06 77 HIS A CA 1
ATOM 589 C C . HIS A 1 77 ? -3.946 4.473 12.152 1.00 89.06 77 HIS A C 1
ATOM 591 O O . HIS A 1 77 ? -4.950 4.150 12.780 1.00 89.06 77 HIS A O 1
ATOM 597 N N . LEU A 1 78 ? -2.942 3.618 11.915 1.00 86.81 78 LEU A N 1
ATOM 598 C CA . LEU A 1 78 ? -2.919 2.295 12.521 1.00 86.81 78 LEU A CA 1
ATOM 599 C C . LEU A 1 78 ? -2.865 2.433 14.036 1.00 86.81 78 LEU A C 1
ATOM 601 O O . LEU A 1 78 ? -3.721 1.866 14.691 1.00 86.81 78 LEU A O 1
ATOM 605 N N . CYS A 1 79 ? -1.944 3.243 14.567 1.00 85.00 79 CYS A N 1
ATOM 606 C CA . CYS A 1 79 ? -1.713 3.423 16.002 1.00 85.00 79 CYS A CA 1
ATOM 607 C C . CYS A 1 79 ? -2.754 4.295 16.736 1.00 85.00 79 CYS A C 1
ATOM 609 O O . CYS A 1 79 ? -2.648 4.452 17.953 1.00 85.00 79 CYS A O 1
ATOM 611 N N . GLU A 1 80 ? -3.726 4.885 16.038 1.00 83.44 80 GLU A N 1
ATOM 612 C CA . GLU A 1 80 ? -4.714 5.778 16.649 1.00 83.44 80 GLU A CA 1
ATOM 613 C C . GLU A 1 80 ? -5.781 5.015 17.460 1.00 83.44 80 GLU A C 1
ATOM 615 O O . GLU A 1 80 ? -6.343 4.025 16.986 1.00 83.44 80 GLU A O 1
ATOM 620 N N . PRO A 1 81 ? -6.125 5.489 18.674 1.00 73.81 81 PRO A N 1
ATOM 621 C CA . PRO A 1 81 ? -7.034 4.779 19.574 1.00 73.81 81 PRO A CA 1
ATOM 622 C C . PRO A 1 81 ? -8.501 4.788 19.124 1.00 73.81 81 PRO A C 1
ATOM 624 O O . PRO A 1 81 ? -9.266 3.931 19.559 1.00 73.81 81 PRO A O 1
ATOM 627 N N . ASP A 1 82 ? -8.920 5.740 18.282 1.00 77.94 82 ASP A N 1
ATOM 628 C CA . ASP A 1 82 ? -10.314 5.834 17.823 1.00 77.94 82 ASP A CA 1
ATOM 629 C C . ASP A 1 82 ? -10.627 4.930 16.616 1.00 77.94 82 ASP A C 1
ATOM 631 O O . ASP A 1 82 ? -11.793 4.771 16.253 1.00 77.94 82 ASP A O 1
ATOM 635 N N . MET A 1 83 ? -9.590 4.321 16.024 1.00 78.88 83 MET A N 1
ATOM 636 C CA . MET A 1 83 ? -9.640 3.329 14.947 1.00 78.88 83 MET A CA 1
ATOM 637 C C . MET A 1 83 ? -10.418 3.758 13.689 1.00 78.88 83 MET A C 1
ATOM 639 O O . MET A 1 83 ? -10.682 2.920 12.824 1.00 78.88 83 MET A O 1
ATOM 643 N N . LYS A 1 84 ? -10.764 5.042 13.518 1.00 85.88 84 LYS A N 1
ATOM 644 C CA . LYS A 1 84 ? -11.610 5.496 12.394 1.00 85.88 84 LYS A CA 1
ATOM 645 C C . LYS A 1 84 ? -10.960 5.251 11.039 1.00 85.88 84 LYS A C 1
ATOM 647 O O . LYS A 1 84 ? -11.633 4.916 10.068 1.00 85.88 84 LYS A O 1
ATOM 652 N N . LEU A 1 85 ? -9.641 5.413 10.987 1.00 89.88 85 LEU A N 1
ATOM 653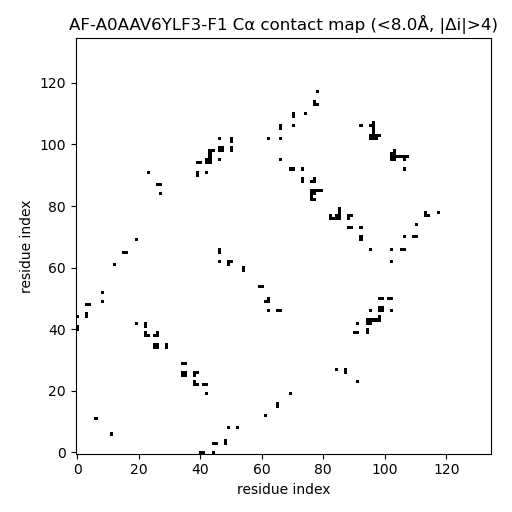 C CA . LEU A 1 85 ? -8.853 5.303 9.764 1.00 89.88 85 LEU A CA 1
ATOM 654 C C . LEU A 1 85 ? -8.032 4.008 9.696 1.00 89.88 85 LEU A C 1
ATOM 656 O O . LEU A 1 85 ? -7.285 3.813 8.733 1.00 89.88 85 LEU A O 1
ATOM 660 N N . VAL A 1 86 ? -8.201 3.095 10.664 1.00 92.19 86 VAL A N 1
ATOM 661 C CA . VAL A 1 86 ? -7.442 1.834 10.726 1.00 92.19 86 VAL A CA 1
ATOM 662 C C . VAL A 1 86 ? -7.747 0.950 9.516 1.00 92.19 86 VAL A C 1
ATOM 664 O O . VAL A 1 86 ? -6.838 0.471 8.841 1.00 92.19 86 VAL A O 1
ATOM 667 N N . TRP A 1 87 ? -9.031 0.789 9.190 1.00 91.44 87 TRP A N 1
ATOM 668 C CA . TRP A 1 87 ? -9.500 -0.087 8.121 1.00 91.44 87 TRP A CA 1
ATOM 669 C C . TRP A 1 87 ? -9.126 0.400 6.722 1.00 91.44 87 TRP A C 1
ATOM 671 O O . TRP A 1 87 ? -8.540 -0.389 5.976 1.00 91.44 87 TRP A O 1
ATOM 681 N N . PRO A 1 88 ? -9.394 1.662 6.338 1.00 94.12 88 PRO A N 1
ATOM 682 C CA . PRO A 1 88 ? -8.968 2.137 5.028 1.00 94.12 88 PRO A CA 1
ATOM 683 C C . PRO A 1 88 ? -7.435 2.163 4.901 1.00 94.12 88 PRO A C 1
ATOM 685 O O . PRO A 1 88 ? -6.907 1.808 3.848 1.00 94.12 88 PRO A O 1
ATOM 688 N N . SER A 1 89 ? -6.691 2.466 5.974 1.00 95.56 89 SER A N 1
ATOM 689 C CA . SER A 1 89 ? -5.221 2.372 5.968 1.00 95.56 89 SER A CA 1
ATOM 690 C C . SER A 1 89 ? -4.731 0.933 5.779 1.00 95.56 89 SER A C 1
ATOM 692 O O . SER A 1 89 ? -3.821 0.688 4.986 1.00 95.56 89 SER A O 1
ATOM 694 N N . ALA A 1 90 ? -5.360 -0.039 6.445 1.00 95.56 90 ALA A N 1
ATOM 695 C CA . ALA A 1 90 ? -5.054 -1.455 6.268 1.00 95.56 90 ALA A CA 1
ATOM 696 C C . ALA A 1 90 ? -5.334 -1.926 4.831 1.00 95.56 90 ALA A C 1
ATOM 698 O O . ALA A 1 90 ? -4.487 -2.601 4.247 1.00 95.56 90 ALA A O 1
ATOM 699 N N . LYS A 1 91 ? -6.462 -1.523 4.228 1.00 97.06 91 LYS A N 1
ATOM 700 C CA . LYS A 1 91 ? -6.792 -1.833 2.826 1.00 97.06 91 LYS A CA 1
ATOM 701 C C . LYS A 1 91 ? -5.755 -1.263 1.850 1.00 97.06 91 LYS A C 1
ATOM 703 O O . LYS A 1 91 ? -5.304 -1.983 0.960 1.00 97.06 91 LYS A O 1
ATOM 708 N N . LEU A 1 92 ? -5.318 -0.013 2.040 1.00 98.12 92 LEU A N 1
ATOM 709 C CA . LEU A 1 92 ? -4.260 0.604 1.223 1.00 98.12 92 LEU A CA 1
ATOM 710 C C . LEU A 1 92 ? -2.940 -0.174 1.333 1.00 98.12 92 LEU A C 1
ATOM 712 O O . LEU A 1 92 ? -2.318 -0.500 0.320 1.00 98.12 92 LEU A O 1
ATOM 716 N N . LEU A 1 93 ? -2.531 -0.522 2.556 1.00 98.00 93 LEU A N 1
ATOM 717 C CA . LEU A 1 93 ? -1.320 -1.307 2.807 1.00 98.00 93 LEU A CA 1
ATOM 718 C C . LEU A 1 93 ? -1.402 -2.708 2.192 1.00 98.00 93 LEU A C 1
ATOM 720 O O . LEU A 1 93 ? -0.431 -3.165 1.589 1.00 98.00 93 LEU A O 1
ATOM 724 N N . GLN A 1 94 ? -2.554 -3.373 2.297 1.00 97.88 94 GLN A N 1
ATOM 725 C CA . GLN A 1 94 ? -2.798 -4.678 1.681 1.00 97.88 94 GLN A CA 1
ATOM 726 C C . GLN A 1 94 ? -2.729 -4.606 0.150 1.00 97.88 94 GLN A C 1
ATOM 728 O O . GLN A 1 94 ? -2.064 -5.442 -0.462 1.00 97.88 94 GLN A O 1
ATOM 733 N N . ALA A 1 95 ? -3.344 -3.596 -0.472 1.00 98.25 95 ALA A N 1
ATOM 734 C CA . ALA A 1 95 ? -3.298 -3.406 -1.922 1.00 98.25 95 ALA A CA 1
ATOM 735 C C . ALA A 1 95 ? -1.864 -3.166 -2.428 1.00 98.25 95 ALA A C 1
ATOM 737 O O . ALA A 1 95 ? -1.442 -3.783 -3.407 1.00 98.25 95 ALA A O 1
ATOM 738 N N . ALA A 1 96 ? -1.082 -2.334 -1.731 1.00 97.94 96 ALA A N 1
ATOM 739 C CA . ALA A 1 96 ? 0.325 -2.109 -2.060 1.00 97.94 96 ALA A CA 1
ATOM 740 C C . ALA A 1 96 ? 1.181 -3.374 -1.848 1.00 97.94 96 ALA A C 1
ATOM 742 O O . ALA A 1 96 ? 2.020 -3.708 -2.686 1.00 97.94 96 ALA A O 1
ATOM 743 N N . ALA A 1 97 ? 0.954 -4.115 -0.758 1.00 97.88 97 ALA A N 1
ATOM 744 C CA . ALA A 1 97 ? 1.654 -5.365 -0.461 1.00 97.88 97 ALA A CA 1
ATOM 745 C C . ALA A 1 97 ? 1.389 -6.449 -1.517 1.00 97.88 97 ALA A C 1
ATOM 747 O O . ALA A 1 97 ? 2.318 -7.134 -1.944 1.00 97.88 97 ALA A O 1
ATOM 748 N N . ALA A 1 98 ? 0.144 -6.574 -1.984 1.00 97.75 98 ALA A N 1
ATOM 749 C CA . ALA A 1 98 ? -0.270 -7.559 -2.984 1.00 97.75 98 ALA A CA 1
ATOM 750 C C . ALA A 1 98 ? 0.307 -7.304 -4.390 1.00 97.75 98 ALA A C 1
ATOM 752 O O . ALA A 1 98 ? 0.143 -8.127 -5.292 1.00 97.75 98 ALA A O 1
ATOM 753 N N . ALA A 1 99 ? 0.983 -6.174 -4.601 1.00 96.56 99 ALA A N 1
ATOM 754 C CA . ALA A 1 99 ? 1.520 -5.792 -5.900 1.00 96.56 99 ALA A CA 1
ATOM 755 C C . ALA A 1 99 ? 2.773 -6.578 -6.317 1.00 96.56 99 ALA A C 1
ATOM 757 O O . ALA A 1 99 ? 3.020 -6.752 -7.509 1.00 96.56 99 ALA A O 1
ATOM 758 N N . SER A 1 100 ? 3.586 -7.037 -5.359 1.00 96.44 100 SER A N 1
ATOM 759 C CA . SER A 1 100 ? 4.766 -7.876 -5.617 1.00 96.44 100 SER A CA 1
ATOM 760 C C . SER A 1 100 ? 5.305 -8.507 -4.331 1.00 96.44 100 SER A C 1
ATOM 762 O O . SER A 1 100 ? 5.080 -8.001 -3.233 1.00 96.44 100 SER A O 1
ATOM 764 N N . SER A 1 101 ? 6.115 -9.564 -4.448 1.00 96.38 101 SER A N 1
ATOM 765 C CA . SER A 1 101 ? 6.803 -10.174 -3.295 1.00 96.38 101 SER A CA 1
ATOM 766 C C . SER A 1 101 ? 7.717 -9.185 -2.558 1.00 96.38 101 SER A C 1
ATOM 768 O O . SER A 1 101 ? 7.856 -9.234 -1.336 1.00 96.38 101 SER A O 1
ATOM 770 N N . ARG A 1 102 ? 8.335 -8.257 -3.297 1.00 95.25 102 ARG A N 1
ATOM 771 C CA . ARG A 1 102 ? 9.177 -7.188 -2.755 1.00 95.25 102 ARG A CA 1
ATOM 772 C C . ARG A 1 102 ? 8.365 -6.190 -1.932 1.00 95.25 102 ARG A C 1
ATOM 774 O O . ARG A 1 102 ? 8.761 -5.888 -0.808 1.00 95.25 102 ARG A O 1
ATOM 781 N N . ALA A 1 103 ? 7.228 -5.741 -2.462 1.00 97.12 103 ALA A N 1
ATOM 782 C CA . ALA A 1 103 ? 6.323 -4.848 -1.749 1.00 97.12 103 ALA A CA 1
ATOM 783 C C . ALA A 1 103 ? 5.737 -5.521 -0.503 1.00 97.12 103 ALA A C 1
ATOM 785 O O . ALA A 1 103 ? 5.797 -4.942 0.580 1.00 97.12 103 ALA A O 1
ATOM 786 N N . CYS A 1 104 ? 5.275 -6.770 -0.635 1.00 97.94 104 CYS A N 1
ATOM 787 C CA . CYS A 1 104 ? 4.751 -7.563 0.473 1.00 97.94 104 CYS A CA 1
ATOM 788 C C . CYS A 1 104 ? 5.748 -7.635 1.630 1.00 97.94 104 CYS A C 1
ATOM 790 O O . CYS A 1 104 ? 5.428 -7.183 2.725 1.00 97.94 104 CYS A O 1
ATOM 792 N N . ARG A 1 105 ? 6.988 -8.083 1.369 1.00 97.75 105 ARG A N 1
ATOM 793 C CA . ARG A 1 105 ? 8.035 -8.185 2.400 1.00 97.75 105 ARG A CA 1
ATOM 794 C C . ARG A 1 105 ? 8.271 -6.867 3.132 1.00 97.75 105 ARG A C 1
ATOM 796 O O . ARG A 1 105 ? 8.357 -6.865 4.358 1.00 97.75 105 ARG A O 1
ATOM 803 N N . LYS A 1 106 ? 8.364 -5.752 2.400 1.00 97.38 106 LYS A N 1
ATOM 804 C CA . LYS A 1 106 ? 8.581 -4.431 3.003 1.00 97.38 106 LYS A CA 1
ATOM 805 C C . LYS A 1 106 ? 7.401 -4.011 3.881 1.00 97.38 106 LYS A C 1
ATOM 807 O O . LYS A 1 106 ? 7.615 -3.575 5.012 1.00 97.38 106 LYS A O 1
ATOM 812 N N . VAL A 1 107 ? 6.174 -4.150 3.379 1.00 97.81 107 VAL A N 1
ATOM 813 C CA . VAL A 1 107 ? 4.965 -3.772 4.121 1.00 97.81 107 VAL A CA 1
ATOM 814 C C . VAL A 1 107 ? 4.813 -4.638 5.370 1.00 97.81 107 VAL A C 1
ATOM 816 O O . VAL A 1 107 ? 4.698 -4.098 6.466 1.00 97.81 107 VAL A O 1
ATOM 819 N N . THR A 1 108 ? 4.892 -5.965 5.248 1.00 97.31 108 THR A N 1
ATOM 820 C CA . THR A 1 108 ? 4.714 -6.873 6.389 1.00 97.31 108 THR A CA 1
ATOM 821 C C . THR A 1 108 ? 5.780 -6.672 7.459 1.00 97.31 108 THR A C 1
ATOM 823 O O . THR A 1 108 ? 5.444 -6.664 8.638 1.00 97.31 108 THR A O 1
ATOM 826 N N . ALA A 1 109 ? 7.042 -6.447 7.074 1.00 97.44 109 ALA A N 1
ATOM 827 C CA . ALA A 1 109 ? 8.126 -6.202 8.028 1.00 97.44 109 ALA A CA 1
ATOM 828 C C . ALA A 1 109 ? 7.907 -4.938 8.880 1.00 97.44 109 ALA A C 1
ATOM 830 O O . ALA A 1 109 ? 8.352 -4.891 10.021 1.00 97.44 109 ALA A O 1
ATOM 831 N N . ASN A 1 110 ? 7.210 -3.930 8.346 1.00 96.62 110 ASN A N 1
ATOM 832 C CA . ASN A 1 110 ? 6.936 -2.680 9.058 1.00 96.62 110 ASN A CA 1
ATOM 833 C C . ASN A 1 110 ? 5.594 -2.691 9.800 1.00 96.62 110 ASN A C 1
ATOM 835 O O . ASN A 1 110 ? 5.477 -2.078 10.856 1.00 96.62 110 ASN A O 1
ATOM 839 N N . VAL A 1 111 ? 4.579 -3.360 9.253 1.00 95.56 111 VAL A N 1
ATOM 840 C CA . VAL A 1 111 ? 3.205 -3.313 9.773 1.00 95.56 111 VAL A CA 1
ATOM 841 C C . VAL A 1 111 ? 2.950 -4.394 10.820 1.00 95.56 111 VAL A C 1
ATOM 843 O O . VAL A 1 111 ? 2.280 -4.128 11.812 1.00 95.56 111 VAL A O 1
ATOM 846 N N . LEU A 1 112 ? 3.493 -5.603 10.643 1.00 94.88 112 LEU A N 1
ATOM 847 C CA . LEU A 1 112 ? 3.200 -6.724 11.540 1.00 94.88 112 LEU A CA 1
ATOM 848 C C . LEU A 1 112 ? 3.620 -6.462 13.001 1.00 94.88 112 LEU 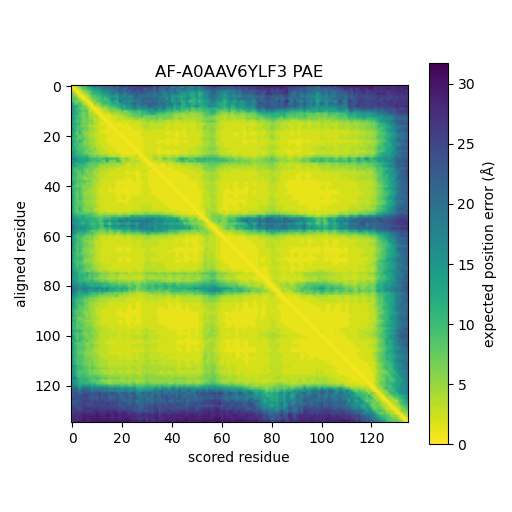A C 1
ATOM 850 O O . LEU A 1 112 ? 2.806 -6.741 13.881 1.00 94.88 112 LEU A O 1
ATOM 854 N N . PRO A 1 113 ? 4.805 -5.882 13.297 1.00 94.19 113 PRO A N 1
ATOM 855 C CA . PRO A 1 113 ? 5.165 -5.538 14.674 1.00 94.19 113 PRO A CA 1
ATOM 856 C C . PRO A 1 113 ? 4.184 -4.552 15.319 1.00 94.19 113 PRO A C 1
ATOM 858 O O . PRO A 1 113 ? 3.822 -4.728 16.478 1.00 94.19 113 PRO A O 1
ATOM 861 N N . LEU A 1 114 ? 3.707 -3.563 14.555 1.00 91.25 114 LEU A N 1
ATOM 862 C CA . LEU A 1 114 ? 2.753 -2.560 15.036 1.00 91.25 114 LEU A CA 1
ATOM 863 C C . LEU A 1 114 ? 1.407 -3.202 15.377 1.00 91.25 114 LEU A C 1
ATOM 865 O O . LEU A 1 114 ? 0.86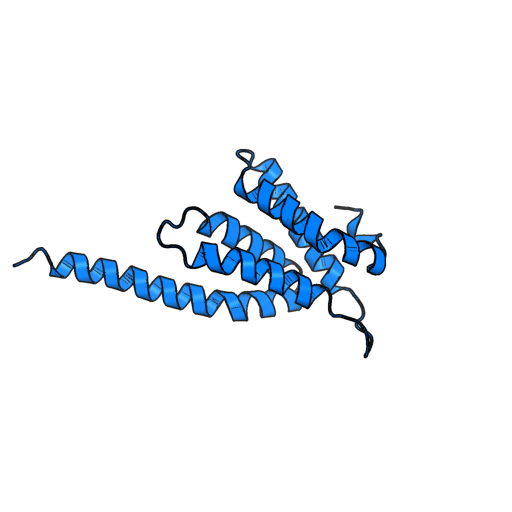9 -2.971 16.452 1.00 91.25 114 LEU A O 1
ATOM 869 N N . LEU A 1 115 ? 0.889 -4.057 14.491 1.00 90.44 115 LEU A N 1
ATOM 870 C CA . LEU A 1 115 ? -0.375 -4.757 14.727 1.00 90.44 115 LEU A CA 1
ATOM 871 C C . LEU A 1 115 ? -0.300 -5.679 15.950 1.00 90.44 115 LEU A C 1
ATOM 873 O O . LEU A 1 115 ? -1.261 -5.759 16.711 1.00 90.44 115 LEU A O 1
ATOM 877 N N . LEU A 1 116 ? 0.834 -6.355 16.160 1.00 91.44 116 LEU A N 1
ATOM 878 C CA . LEU A 1 116 ? 1.056 -7.189 17.345 1.00 91.44 116 LEU A CA 1
ATOM 879 C C . LEU A 1 116 ? 1.095 -6.354 18.628 1.00 91.44 116 LEU A C 1
ATOM 881 O O . LEU A 1 116 ? 0.481 -6.734 19.624 1.00 91.44 116 LEU A O 1
ATOM 885 N N . GLU A 1 117 ? 1.791 -5.216 18.609 1.00 89.44 117 GLU A N 1
ATOM 886 C CA . GLU A 1 117 ? 1.834 -4.291 19.741 1.00 89.44 117 GLU A CA 1
ATOM 887 C C . GLU A 1 117 ? 0.432 -3.780 20.092 1.00 89.44 117 GLU A C 1
ATOM 889 O O . GLU A 1 117 ? 0.012 -3.875 21.246 1.00 89.44 117 GLU A O 1
ATOM 894 N N . GLN A 1 118 ? -0.331 -3.336 19.094 1.00 84.38 118 GLN A N 1
ATOM 895 C CA . GLN A 1 118 ? -1.699 -2.873 19.297 1.00 84.38 118 GLN A CA 1
ATOM 896 C C . GLN A 1 118 ? -2.624 -3.972 19.810 1.00 84.38 118 GLN A C 1
ATOM 898 O O . GLN A 1 118 ? -3.363 -3.753 20.768 1.00 84.38 118 GLN A O 1
ATOM 903 N N . TYR A 1 119 ? -2.574 -5.164 19.213 1.00 85.75 119 TYR A N 1
ATOM 904 C CA . TYR A 1 119 ? -3.367 -6.303 19.670 1.00 85.75 119 TYR A CA 1
ATOM 905 C C . TYR A 1 119 ? -3.121 -6.585 21.156 1.00 85.75 119 TYR A C 1
ATOM 907 O O . TYR A 1 119 ? -4.067 -6.727 21.933 1.00 85.75 119 TYR A O 1
ATOM 915 N N . ASN A 1 120 ? -1.851 -6.590 21.568 1.00 86.88 120 ASN A N 1
ATOM 916 C CA . ASN A 1 120 ? -1.476 -6.801 22.959 1.00 86.88 120 ASN A CA 1
ATOM 917 C C . ASN A 1 120 ? -1.966 -5.664 23.865 1.00 86.88 120 ASN A C 1
ATOM 919 O O . ASN A 1 120 ? -2.494 -5.941 24.938 1.00 86.88 120 ASN A O 1
ATOM 923 N N . GLN A 1 121 ? -1.850 -4.402 23.451 1.00 81.62 121 GLN A N 1
ATOM 924 C CA . GLN A 1 121 ? -2.334 -3.264 24.240 1.00 81.62 121 GLN A CA 1
ATOM 925 C C . GLN A 1 121 ? -3.860 -3.304 24.438 1.00 81.62 121 GLN A C 1
ATOM 927 O O . GLN A 1 121 ? -4.335 -3.168 25.565 1.00 81.62 121 GLN A O 1
ATOM 932 N N . HIS A 1 122 ? -4.634 -3.567 23.381 1.00 72.00 122 HIS A N 1
ATOM 933 C CA . HIS A 1 122 ? -6.097 -3.633 23.466 1.00 72.00 122 HIS A CA 1
ATOM 934 C C . HIS A 1 122 ? -6.595 -4.845 24.263 1.00 72.00 122 HIS A C 1
ATOM 936 O O . HIS A 1 122 ? -7.528 -4.706 25.056 1.00 72.00 122 HIS A O 1
ATOM 942 N N . ALA A 1 123 ? -5.952 -6.011 24.129 1.00 65.25 123 ALA A N 1
ATOM 943 C CA . ALA A 1 123 ? -6.306 -7.190 24.917 1.00 65.25 123 ALA A CA 1
ATOM 944 C C . ALA A 1 123 ? -6.171 -6.928 26.430 1.00 65.25 123 ALA A C 1
ATOM 946 O O . ALA A 1 123 ? -7.045 -7.310 27.208 1.00 65.25 123 ALA A O 1
ATOM 947 N N . GLN A 1 124 ? -5.113 -6.230 26.858 1.00 57.53 124 GLN A N 1
ATOM 948 C CA . GLN A 1 124 ? -4.856 -5.945 28.278 1.00 57.53 124 GLN A CA 1
ATOM 949 C C . GLN A 1 124 ? -5.839 -4.930 28.889 1.00 57.53 124 GLN A C 1
ATOM 951 O O . GLN A 1 124 ? -6.181 -5.044 30.072 1.00 57.53 124 GLN A O 1
ATOM 956 N N . VAL A 1 125 ? -6.344 -3.973 28.098 1.00 58.59 125 VAL A N 1
ATOM 957 C CA . VAL A 1 125 ? -7.402 -3.044 28.539 1.00 58.59 125 VAL A CA 1
ATOM 958 C C . VAL A 1 125 ? -8.670 -3.819 28.892 1.00 58.59 125 VAL A C 1
ATOM 960 O O . VAL A 1 125 ? -9.232 -3.620 29.968 1.00 58.59 125 VAL A O 1
ATOM 963 N N . THR A 1 126 ? -9.067 -4.773 28.045 1.00 56.25 126 THR A N 1
ATOM 964 C CA . THR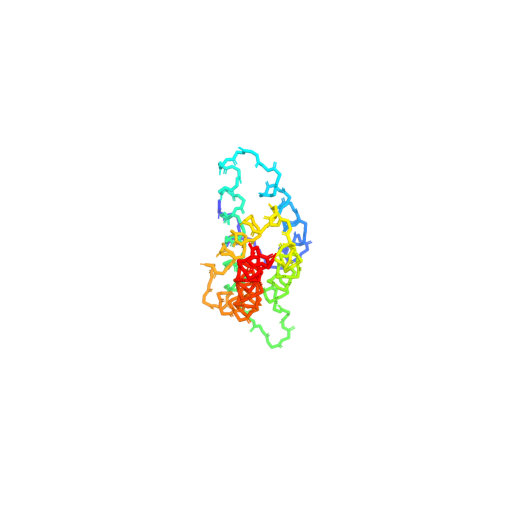 A 1 126 ? -10.236 -5.623 28.294 1.00 56.25 126 THR A CA 1
ATOM 965 C C . THR A 1 126 ? -10.095 -6.413 29.599 1.00 56.25 126 THR A C 1
ATOM 967 O O . THR A 1 126 ? -11.017 -6.403 30.410 1.00 56.25 126 THR A O 1
ATOM 970 N N . TYR A 1 127 ? -8.936 -7.025 29.873 1.00 50.69 127 TYR A N 1
ATOM 971 C CA . TYR A 1 127 ? -8.707 -7.762 31.128 1.00 50.69 127 TYR A CA 1
ATOM 972 C C . TYR A 1 127 ? -8.705 -6.876 32.383 1.00 50.69 127 TYR A C 1
ATOM 974 O O . TYR A 1 127 ? -9.164 -7.307 33.443 1.00 50.69 127 TYR A O 1
ATOM 982 N N . SER A 1 128 ? -8.217 -5.639 32.281 1.00 51.84 128 SER A N 1
ATOM 983 C CA . SER A 1 128 ? -8.160 -4.710 33.418 1.00 51.84 128 SER A CA 1
ATOM 984 C C . SER A 1 128 ? -9.545 -4.176 33.799 1.00 51.84 128 SER A C 1
ATOM 986 O O . SER A 1 128 ? -9.848 -4.064 34.987 1.00 51.84 128 SER A O 1
ATOM 988 N N . SER A 1 129 ? -10.429 -3.943 32.820 1.00 52.25 129 SER A N 1
ATOM 989 C CA . SER A 1 129 ? -11.829 -3.569 33.071 1.00 52.25 129 SER A CA 1
ATOM 990 C C . SER A 1 129 ? -12.614 -4.655 33.817 1.00 52.25 129 SER A C 1
ATOM 992 O O . SER A 1 129 ? -13.450 -4.328 34.655 1.00 52.25 129 SER A O 1
ATOM 994 N N . TYR A 1 130 ? -12.307 -5.940 33.599 1.00 50.59 130 TYR A N 1
ATOM 995 C CA . TYR A 1 130 ? -12.940 -7.036 34.348 1.00 50.59 130 TYR A CA 1
ATOM 996 C C . TYR A 1 130 ? -12.436 -7.169 35.794 1.00 50.59 130 TYR A C 1
ATOM 998 O O . TYR A 1 130 ? -13.183 -7.634 36.651 1.00 50.59 130 TYR A O 1
ATOM 1006 N N . LYS A 1 131 ? -11.206 -6.739 36.108 1.00 54.19 131 LYS A N 1
ATOM 1007 C CA . LYS A 1 131 ? -10.687 -6.747 37.490 1.00 54.19 131 LYS A CA 1
ATOM 1008 C C . LYS A 1 131 ? -11.149 -5.556 38.337 1.00 54.19 131 LYS A C 1
ATOM 1010 O O . LYS A 1 131 ? -11.085 -5.642 39.558 1.00 54.19 131 LYS A O 1
ATOM 1015 N N . GLY A 1 132 ? -11.614 -4.471 37.717 1.00 50.22 132 GLY A N 1
ATOM 1016 C CA . GLY A 1 132 ? -12.032 -3.247 38.412 1.00 50.22 132 GLY A CA 1
ATOM 1017 C C . GLY A 1 132 ? -13.482 -3.221 38.909 1.00 50.22 132 GLY A C 1
ATOM 1018 O O . GLY A 1 132 ? -13.849 -2.269 39.584 1.00 50.22 132 GLY A O 1
ATOM 1019 N N . SER A 1 133 ? -14.307 -4.229 38.596 1.00 50.75 133 SER A N 1
ATOM 1020 C CA . SER A 1 133 ? -15.744 -4.238 38.943 1.00 50.75 133 SER A CA 1
ATOM 1021 C C . SER A 1 133 ? -16.122 -5.212 40.069 1.00 50.75 133 SER A C 1
ATOM 1023 O O . SER A 1 133 ? -17.304 -5.483 40.266 1.00 50.75 133 SER A O 1
ATOM 1025 N N . GLY A 1 134 ? -15.131 -5.764 40.777 1.00 51.75 134 GLY A N 1
ATOM 1026 C CA . GLY A 1 134 ? -15.315 -6.751 41.848 1.00 51.75 134 GLY A CA 1
ATOM 1027 C C . GLY A 1 134 ? -14.739 -6.335 43.205 1.00 51.75 134 GLY A C 1
ATOM 1028 O O . GLY A 1 134 ? -14.322 -7.215 43.955 1.00 51.75 134 GLY A O 1
ATOM 1029 N N . GLY A 1 135 ? -14.660 -5.031 43.491 1.00 38.28 135 GLY A N 1
ATOM 1030 C CA . GLY A 1 135 ? -14.212 -4.481 44.777 1.00 38.28 135 GLY A CA 1
ATOM 1031 C C . GLY A 1 135 ? -15.300 -3.659 45.442 1.00 38.28 135 GLY A C 1
ATOM 1032 O O . GLY A 1 135 ? -15.844 -2.780 44.740 1.00 38.28 135 GLY A O 1
#

InterPro domains:
  IPR039920 DNA repair/transcription protein MMS19 [PTHR12891] (2-125)

Radius of gyration: 17.89 Å; Cα contacts (8 Å, |Δi|>4): 107; chains: 1; bounding box: 43×24×66 Å

Solvent-accessible surface area (backbone atoms only — not comparable to full-atom values): 7595 Å² total; per-residue (Å²): 132,73,61,61,81,68,59,57,67,77,66,47,62,79,42,47,67,60,52,48,56,49,37,52,48,46,46,70,68,55,92,45,69,67,59,33,50,53,32,39,50,50,44,17,47,47,42,31,42,44,66,68,57,83,77,52,99,86,50,81,59,61,41,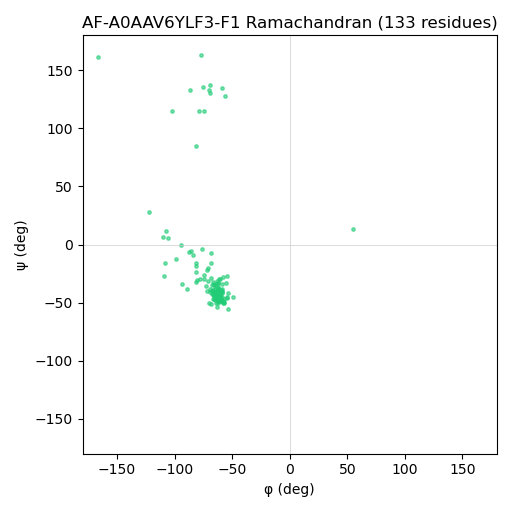59,55,51,51,50,53,53,48,60,64,31,49,57,34,58,74,38,92,81,48,81,45,27,61,55,35,49,51,48,51,50,29,34,19,73,31,38,76,69,41,27,54,56,45,47,72,64,47,50,63,54,54,50,52,49,52,54,55,55,54,52,52,58,56,51,61,66,66,71,77,78,121

Mean predicted aligned error: 7.85 Å

Foldseek 3Di:
DPVLQPDDVVVVLVCLVVLVVVLLVQLLPDPDPVSVVVSLVVLLSNLLSLVPDDDDPPDDSSSVVSLVVLLVVLVVLCQDPVNSCNVSSVSNLVSNLVNDVVSVVVSCVSVVVSVVVVVVVVVVVVVVVVVVPPD

Secondary structure (DSSP, 8-state):
--GGGTS-HHHHHHHHHHHHHHHHHHHHH---HHHHHHHHHHHHHHHHHHHT----TT---HHHHHHHHHHHHHHHHHS-TT-TTHHHHHHHHHHHHTT-HHHHHHHHHHHHHHHHHHHHHHHHHHHHHHHTT--

pLDDT: mean 84.48, std 15.98, range [38.28, 98.25]

Organism: Engystomops pustulosus (NCBI:txid76066)